Protein AF-A0A7R6WIM3-F1 (afdb_monomer_lite)

Secondary structure (DSSP, 8-state):
--------PPPEEEE-GGGHHHHHHHHHTT---SEEEE-TTSPPPPP-----PPP-

Structure (mmCIF, N/CA/C/O backbone):
data_AF-A0A7R6WIM3-F1
#
_entry.id   AF-A0A7R6WIM3-F1
#
loop_
_atom_site.group_PDB
_atom_site.id
_atom_site.type_symbol
_atom_site.label_atom_id
_atom_site.label_alt_id
_atom_site.label_comp_id
_atom_site.label_asym_id
_atom_site.label_entity_id
_atom_site.label_seq_id
_atom_site.pdbx_PDB_ins_code
_atom_site.Cartn_x
_atom_site.Cartn_y
_atom_site.Cartn_z
_atom_site.occ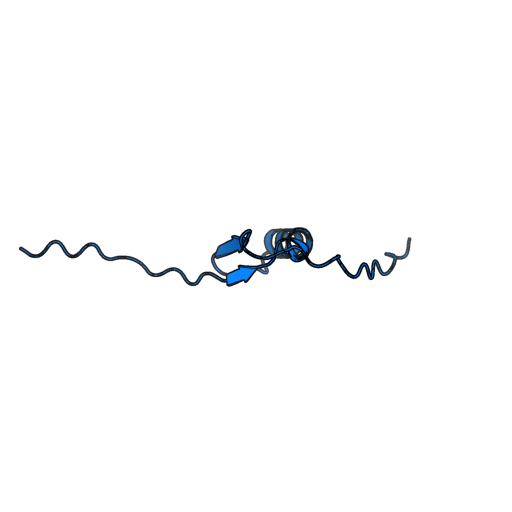upancy
_atom_site.B_iso_or_equiv
_atom_site.auth_seq_id
_atom_site.auth_comp_id
_atom_site.auth_asym_id
_atom_site.auth_atom_id
_atom_site.pdbx_PDB_model_num
ATOM 1 N N . MET A 1 1 ? -12.969 -2.305 38.418 1.00 46.94 1 MET A N 1
ATOM 2 C CA . MET A 1 1 ? -12.031 -1.586 37.530 1.00 46.94 1 MET A CA 1
ATOM 3 C C . MET A 1 1 ? -12.016 -2.284 36.170 1.00 46.94 1 MET A C 1
ATOM 5 O O . MET A 1 1 ? -11.496 -3.394 36.127 1.00 46.94 1 MET A O 1
ATOM 9 N N . PRO A 1 2 ? -12.605 -1.763 35.077 1.00 56.34 2 PRO A N 1
ATOM 10 C CA . PRO A 1 2 ? -12.421 -2.3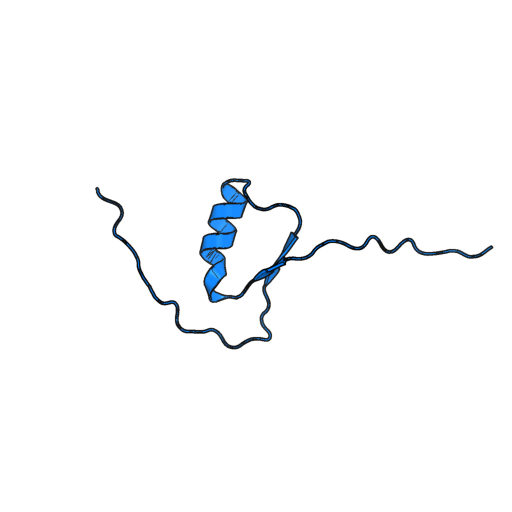82 33.771 1.00 56.34 2 PRO A CA 1
ATOM 11 C C . PRO A 1 2 ? -11.178 -1.776 33.108 1.00 56.34 2 PRO A C 1
ATOM 13 O O . PRO A 1 2 ? -11.175 -0.617 32.704 1.00 56.34 2 PRO A O 1
ATOM 16 N N . ASN A 1 3 ? -10.105 -2.561 33.008 1.00 59.03 3 ASN A N 1
ATOM 17 C CA . ASN A 1 3 ? -8.938 -2.224 32.193 1.00 59.03 3 ASN A CA 1
ATOM 18 C C . ASN A 1 3 ? -9.293 -2.425 30.712 1.00 59.03 3 ASN A C 1
ATOM 20 O O . ASN A 1 3 ? -9.050 -3.485 30.136 1.00 59.03 3 ASN A O 1
ATOM 24 N N . GLY A 1 4 ? -9.914 -1.416 30.101 1.00 57.00 4 GLY A N 1
ATOM 25 C CA . GLY A 1 4 ? -10.138 -1.367 28.659 1.00 57.00 4 GLY A CA 1
ATOM 26 C C . GLY A 1 4 ? -8.835 -1.035 27.939 1.00 57.00 4 GLY A C 1
ATOM 27 O O . GLY A 1 4 ? -8.407 0.116 27.923 1.00 57.00 4 GLY A O 1
ATOM 28 N N . ARG A 1 5 ? -8.187 -2.036 27.339 1.00 63.56 5 ARG A N 1
ATOM 29 C CA . ARG A 1 5 ? -7.059 -1.830 26.421 1.00 63.56 5 ARG A CA 1
ATOM 30 C C . ARG A 1 5 ? -7.573 -1.007 25.233 1.00 63.56 5 ARG A C 1
ATOM 32 O O . ARG A 1 5 ? -8.333 -1.523 24.419 1.00 63.56 5 ARG A O 1
ATOM 39 N N . LEU A 1 6 ? -7.209 0.274 25.154 1.00 63.09 6 LEU A N 1
ATOM 40 C CA . LEU A 1 6 ? -7.558 1.135 24.022 1.00 63.09 6 LEU A CA 1
ATOM 41 C C . LEU A 1 6 ? -6.803 0.638 22.780 1.00 63.09 6 LEU A C 1
ATOM 43 O O . LEU A 1 6 ? -5.649 0.993 22.548 1.00 63.09 6 LEU A O 1
ATOM 47 N N . CYS A 1 7 ? -7.428 -0.238 21.996 1.00 59.81 7 CYS A N 1
ATOM 48 C CA . CYS A 1 7 ? -6.905 -0.646 20.699 1.00 59.81 7 CYS A CA 1
ATOM 49 C C . CYS A 1 7 ? -7.044 0.534 19.732 1.00 59.81 7 CYS A C 1
ATOM 51 O O . CYS A 1 7 ? -8.134 0.814 19.236 1.00 59.81 7 CYS A O 1
ATOM 53 N N . VAL A 1 8 ? -5.941 1.232 19.469 1.00 69.94 8 VAL A N 1
ATOM 54 C CA . VAL A 1 8 ? -5.893 2.265 18.430 1.00 69.94 8 VAL A CA 1
ATOM 55 C C . VAL A 1 8 ? -6.033 1.571 17.073 1.00 69.94 8 VAL A C 1
ATOM 57 O O . VAL A 1 8 ? -5.181 0.766 16.693 1.00 69.94 8 VAL A O 1
ATOM 60 N N . LYS A 1 9 ? -7.127 1.845 16.353 1.00 69.94 9 LYS A N 1
ATOM 61 C CA . LYS A 1 9 ? -7.312 1.379 14.973 1.00 69.94 9 LYS A CA 1
ATOM 62 C C . LYS A 1 9 ? -6.455 2.251 14.058 1.00 69.94 9 LYS A C 1
ATOM 64 O O . LYS A 1 9 ? -6.672 3.454 13.989 1.00 69.94 9 LYS A O 1
ATOM 69 N N . ALA A 1 10 ? -5.480 1.647 13.386 1.00 72.25 10 ALA A N 1
ATOM 70 C CA . ALA A 1 10 ? -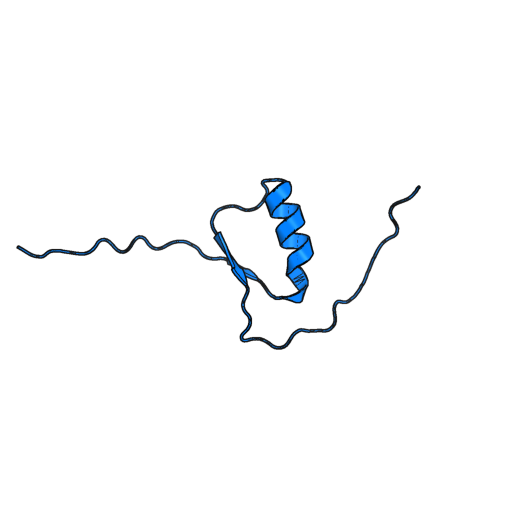4.748 2.307 12.312 1.00 72.25 10 ALA A CA 1
ATOM 71 C C . ALA A 1 10 ? -5.470 2.052 10.985 1.00 72.25 10 ALA A C 1
ATOM 73 O O . ALA A 1 10 ? -5.849 0.912 10.705 1.00 72.25 10 ALA A O 1
ATOM 74 N N . GLU A 1 11 ? -5.635 3.091 10.171 1.00 74.69 11 GLU A N 1
ATOM 75 C CA . GLU A 1 11 ? -6.020 2.918 8.773 1.00 74.69 11 GLU A CA 1
ATOM 76 C C . GLU A 1 11 ? -4.843 2.300 8.013 1.00 74.69 11 GLU A C 1
ATOM 78 O O . GLU A 1 11 ? -3.701 2.758 8.112 1.00 74.69 11 GLU A O 1
ATOM 83 N N . ILE A 1 12 ? -5.115 1.190 7.327 1.00 79.44 12 ILE A N 1
ATOM 84 C CA . ILE A 1 12 ? -4.115 0.415 6.599 1.00 79.44 12 ILE A CA 1
ATOM 85 C C . ILE A 1 12 ? -4.558 0.331 5.151 1.00 79.44 12 ILE A C 1
ATOM 87 O O . ILE A 1 12 ? -5.585 -0.278 4.839 1.00 79.44 12 ILE A O 1
ATOM 91 N N . THR A 1 13 ? -3.728 0.865 4.266 1.00 80.50 13 THR A N 1
ATOM 92 C CA . THR A 1 13 ? -3.891 0.674 2.829 1.00 80.50 13 THR A CA 1
ATOM 93 C C . THR A 1 13 ? -3.153 -0.597 2.429 1.00 80.50 13 THR A C 1
ATOM 95 O O . THR A 1 13 ? -1.939 -0.717 2.620 1.00 80.50 13 THR A O 1
ATOM 98 N N . LYS A 1 14 ? -3.895 -1.577 1.905 1.00 82.69 14 LYS A N 1
ATOM 99 C CA . LYS A 1 14 ? -3.314 -2.805 1.355 1.00 82.69 14 LYS A CA 1
ATOM 100 C C . LYS A 1 14 ? -2.878 -2.561 -0.080 1.00 82.69 14 LYS A C 1
ATOM 102 O O . LYS A 1 14 ? -3.686 -2.118 -0.892 1.00 82.69 14 LYS A O 1
ATOM 107 N N . ALA A 1 15 ? -1.643 -2.917 -0.394 1.00 80.31 15 ALA A N 1
ATOM 108 C CA . ALA A 1 15 ? -1.118 -2.853 -1.747 1.00 80.31 15 ALA A CA 1
ATOM 109 C C . ALA A 1 15 ? -0.610 -4.218 -2.211 1.00 80.31 15 ALA A C 1
ATOM 111 O O . ALA A 1 15 ? -0.291 -5.091 -1.399 1.00 80.31 15 ALA A O 1
ATOM 112 N N . ARG A 1 16 ? -0.576 -4.411 -3.529 1.00 81.94 16 ARG A N 1
ATOM 113 C CA . ARG A 1 16 ? -0.114 -5.657 -4.144 1.00 81.94 16 ARG A CA 1
ATOM 114 C C . ARG A 1 16 ? 1.406 -5.655 -4.282 1.00 81.94 16 ARG A C 1
ATOM 116 O O . ARG A 1 16 ? 2.028 -4.593 -4.275 1.00 81.94 16 ARG A O 1
ATOM 123 N N . LEU A 1 17 ? 1.992 -6.842 -4.439 1.00 83.31 17 LEU A N 1
ATOM 124 C CA . LEU A 1 17 ? 3.441 -6.994 -4.585 1.00 83.31 17 LEU A CA 1
ATOM 125 C C . LEU A 1 17 ? 3.980 -6.293 -5.837 1.00 83.31 17 LEU A C 1
ATOM 127 O O . LEU A 1 17 ? 5.038 -5.674 -5.768 1.00 83.31 17 LEU A O 1
ATOM 131 N N . GLU A 1 18 ? 3.244 -6.319 -6.949 1.00 81.88 18 GLU A N 1
ATOM 132 C CA . GLU A 1 18 ? 3.653 -5.652 -8.193 1.00 81.88 18 GLU A CA 1
ATOM 133 C C . GLU A 1 18 ? 3.809 -4.127 -8.057 1.00 81.88 18 GLU A C 1
ATOM 135 O O . GLU A 1 18 ? 4.605 -3.517 -8.769 1.00 81.88 18 GLU A O 1
ATOM 140 N N . ASP A 1 19 ? 3.111 -3.509 -7.105 1.00 83.75 19 ASP A N 1
ATOM 141 C CA . ASP A 1 19 ? 3.098 -2.056 -6.928 1.00 83.75 19 ASP A CA 1
ATOM 142 C C . ASP A 1 19 ? 4.238 -1.566 -6.000 1.00 83.75 19 ASP A C 1
ATOM 144 O O . ASP A 1 19 ? 4.369 -0.365 -5.743 1.00 83.75 19 ASP A O 1
ATOM 148 N N . ILE A 1 20 ? 5.093 -2.470 -5.497 1.00 85.00 20 ILE A N 1
ATOM 149 C CA . ILE A 1 20 ? 6.067 -2.193 -4.428 1.00 85.00 20 ILE A CA 1
ATOM 150 C C . ILE A 1 20 ? 7.051 -1.065 -4.763 1.00 85.00 20 ILE A C 1
ATOM 152 O O . ILE A 1 20 ? 7.323 -0.204 -3.925 1.00 85.00 20 ILE A O 1
ATOM 156 N N . ASN A 1 21 ? 7.542 -1.013 -6.000 1.00 86.31 21 ASN A N 1
ATOM 157 C CA . ASN A 1 21 ? 8.505 0.006 -6.418 1.00 86.31 21 ASN A CA 1
ATOM 158 C C . ASN A 1 21 ? 7.868 1.401 -6.447 1.00 86.31 21 ASN A C 1
ATOM 160 O O . ASN A 1 21 ? 8.468 2.371 -5.982 1.00 86.31 21 ASN A O 1
ATOM 164 N N . THR A 1 22 ? 6.623 1.496 -6.920 1.00 87.88 22 THR A N 1
ATOM 165 C CA . THR A 1 22 ? 5.839 2.739 -6.909 1.00 87.88 22 THR A CA 1
ATOM 166 C C . THR A 1 22 ? 5.572 3.204 -5.480 1.00 87.88 22 THR A C 1
ATOM 168 O O . THR A 1 22 ? 5.687 4.392 -5.178 1.00 87.88 22 THR A O 1
ATOM 171 N N . ILE A 1 23 ? 5.275 2.273 -4.569 1.00 86.25 23 ILE A N 1
ATOM 172 C CA . ILE A 1 23 ? 5.070 2.578 -3.148 1.00 86.25 23 ILE A CA 1
ATOM 173 C C . ILE A 1 23 ? 6.356 3.110 -2.523 1.00 86.25 23 ILE A C 1
ATOM 175 O O . ILE A 1 23 ? 6.308 4.128 -1.838 1.00 86.25 23 ILE A O 1
ATOM 179 N N . PHE A 1 24 ? 7.511 2.496 -2.793 1.00 86.44 24 PHE A N 1
ATOM 180 C CA . PHE A 1 24 ? 8.794 2.999 -2.298 1.00 86.44 24 PHE A CA 1
ATOM 181 C C . PHE A 1 24 ? 9.137 4.386 -2.850 1.00 86.44 24 PHE A C 1
ATOM 183 O O . PHE A 1 24 ? 9.601 5.243 -2.094 1.00 86.44 24 PHE A O 1
ATOM 190 N N . ALA A 1 25 ? 8.860 4.648 -4.129 1.00 86.94 25 ALA A N 1
ATOM 191 C CA . ALA A 1 25 ? 9.032 5.976 -4.714 1.00 86.94 25 ALA A CA 1
ATOM 192 C C . ALA A 1 25 ? 8.135 7.021 -4.025 1.00 86.94 25 ALA A C 1
ATOM 194 O O . ALA A 1 25 ? 8.604 8.101 -3.665 1.00 86.94 25 ALA A O 1
ATOM 195 N N . ASN A 1 26 ? 6.869 6.680 -3.769 1.00 85.56 26 ASN A N 1
ATOM 196 C CA . ASN A 1 26 ? 5.923 7.554 -3.075 1.00 85.56 26 ASN A CA 1
ATOM 197 C C . ASN A 1 26 ? 6.286 7.765 -1.599 1.00 85.56 26 ASN A C 1
ATOM 199 O O . ASN A 1 26 ? 6.149 8.882 -1.106 1.00 85.56 26 ASN A O 1
ATOM 203 N N . LEU A 1 27 ? 6.794 6.737 -0.910 1.00 86.62 27 LEU A N 1
ATOM 204 C CA . LEU A 1 27 ? 7.316 6.846 0.456 1.00 86.62 27 LEU A CA 1
ATOM 205 C C . LEU A 1 27 ? 8.484 7.831 0.511 1.00 86.62 27 LEU A C 1
ATOM 207 O O . LEU A 1 27 ? 8.478 8.749 1.326 1.00 86.62 27 LEU A O 1
ATOM 211 N N . LYS A 1 28 ? 9.455 7.691 -0.400 1.00 85.88 28 LYS A N 1
ATOM 212 C CA . LYS A 1 28 ? 10.602 8.605 -0.494 1.00 85.88 28 LYS A CA 1
ATOM 213 C C . LYS A 1 28 ? 10.173 10.038 -0.822 1.00 85.88 28 LYS A C 1
ATOM 215 O O . LYS A 1 28 ? 10.781 10.982 -0.332 1.00 85.88 28 LYS A O 1
ATOM 220 N N . ALA A 1 29 ? 9.129 10.196 -1.631 1.00 89.12 29 ALA A N 1
ATOM 221 C CA . ALA A 1 29 ? 8.558 11.491 -1.986 1.00 89.12 29 ALA A CA 1
ATOM 222 C C . ALA A 1 29 ? 7.639 12.090 -0.901 1.00 89.12 29 ALA A C 1
ATOM 224 O O . ALA A 1 29 ? 7.103 13.174 -1.116 1.00 89.12 29 ALA A O 1
ATOM 225 N N . GLY A 1 30 ? 7.414 11.398 0.225 1.00 87.19 30 GLY A N 1
ATOM 226 C CA . GLY A 1 30 ? 6.523 11.858 1.296 1.00 87.19 30 GLY A CA 1
ATOM 227 C C . GLY A 1 30 ? 5.032 11.844 0.933 1.00 87.19 30 GLY A C 1
ATOM 228 O O . GLY A 1 30 ? 4.248 12.542 1.561 1.00 87.19 30 GLY A O 1
ATOM 229 N N . LYS A 1 31 ? 4.629 11.072 -0.083 1.00 85.31 31 LYS A N 1
ATOM 230 C CA . LYS A 1 31 ? 3.249 11.005 -0.607 1.00 85.31 31 LYS A CA 1
ATOM 231 C C . LYS A 1 31 ? 2.391 9.905 0.021 1.00 85.31 31 LYS A C 1
ATOM 233 O O . LYS A 1 31 ? 1.266 9.684 -0.414 1.00 85.31 31 LYS A O 1
ATOM 238 N N . VAL A 1 32 ? 2.934 9.156 0.977 1.00 79.94 32 VAL A N 1
ATOM 239 C CA . VAL A 1 32 ? 2.204 8.090 1.668 1.00 79.94 32 VAL A CA 1
ATOM 240 C C . VAL A 1 32 ? 1.798 8.591 3.044 1.00 79.94 32 VAL A C 1
ATOM 242 O O . VAL A 1 32 ? 2.649 8.847 3.891 1.00 79.94 32 VAL A O 1
ATOM 245 N N . GLU A 1 33 ? 0.491 8.695 3.260 1.00 76.31 33 GLU A N 1
ATOM 246 C CA . GLU A 1 33 ? -0.096 8.982 4.564 1.00 76.31 33 GLU A CA 1
ATOM 247 C C . GLU A 1 33 ? -0.368 7.668 5.311 1.00 76.31 33 GLU A C 1
ATOM 249 O O . GLU A 1 33 ? -0.899 6.707 4.751 1.00 76.31 33 GLU A O 1
ATOM 254 N N . GLY A 1 34 ? 0.012 7.599 6.588 1.00 81.81 34 GLY A N 1
ATOM 255 C CA . GLY A 1 34 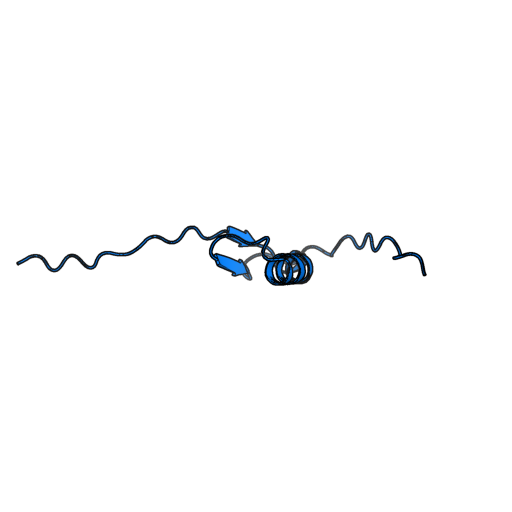? -0.246 6.424 7.422 1.00 81.81 34 GLY A CA 1
ATOM 256 C C . GLY A 1 34 ? 0.672 5.231 7.127 1.00 81.81 34 GLY A C 1
ATOM 257 O O . GLY A 1 34 ? 1.896 5.367 7.093 1.00 81.81 34 GLY A O 1
ATOM 258 N N . ARG A 1 35 ? 0.099 4.022 7.022 1.00 79.25 35 ARG A N 1
ATOM 259 C CA . ARG A 1 35 ? 0.848 2.757 6.894 1.00 79.25 35 ARG A CA 1
ATOM 260 C C . ARG A 1 35 ? 0.401 1.964 5.666 1.00 79.25 35 ARG A C 1
ATOM 262 O O . ARG A 1 35 ? -0.786 1.697 5.487 1.00 79.25 35 ARG A O 1
ATOM 269 N N . MET A 1 36 ? 1.375 1.520 4.875 1.00 82.94 36 MET A N 1
ATOM 270 C CA . MET A 1 36 ? 1.178 0.580 3.768 1.00 82.94 36 MET A CA 1
ATOM 271 C C . MET A 1 36 ? 1.449 -0.847 4.247 1.00 82.94 36 MET A C 1
ATOM 273 O O . MET A 1 36 ? 2.453 -1.095 4.915 1.00 82.94 36 MET A O 1
ATOM 277 N N . VAL A 1 37 ? 0.577 -1.791 3.889 1.00 85.56 37 VAL A N 1
ATOM 278 C CA . VAL A 1 37 ? 0.798 -3.227 4.115 1.00 85.56 37 VAL A CA 1
ATOM 279 C C . VAL A 1 37 ? 0.778 -3.956 2.784 1.00 85.56 37 VAL A C 1
ATOM 281 O O . VAL A 1 37 ? -0.149 -3.806 1.988 1.00 85.56 37 VAL A O 1
ATOM 284 N N . LEU A 1 38 ? 1.805 -4.769 2.567 1.00 84.44 38 LEU A N 1
ATOM 285 C CA . LEU A 1 38 ? 1.930 -5.609 1.390 1.00 84.44 38 LEU A CA 1
ATOM 286 C C . LEU A 1 38 ? 1.116 -6.888 1.576 1.00 84.44 38 LEU A C 1
ATOM 288 O O . LEU A 1 38 ? 1.349 -7.649 2.516 1.00 84.44 38 LEU A O 1
ATOM 292 N N . ASP A 1 39 ? 0.149 -7.114 0.695 1.00 81.62 39 ASP A N 1
ATOM 293 C CA . ASP A 1 39 ? -0.692 -8.305 0.736 1.00 81.62 39 ASP A CA 1
ATOM 294 C C . ASP A 1 39 ? -0.064 -9.431 -0.096 1.00 81.62 39 ASP A C 1
ATOM 296 O O . ASP A 1 39 ? -0.182 -9.460 -1.319 1.00 81.62 39 ASP A O 1
ATOM 300 N N . LEU A 1 40 ? 0.605 -10.363 0.588 1.00 80.62 40 LEU A N 1
ATOM 301 C CA . LEU A 1 40 ? 1.250 -11.532 -0.023 1.00 80.62 40 LEU A CA 1
ATOM 302 C C . LEU A 1 40 ? 0.292 -12.715 -0.235 1.00 80.62 40 LEU A C 1
ATOM 304 O O . LEU A 1 40 ? 0.704 -13.754 -0.740 1.00 80.62 40 LEU A O 1
ATOM 308 N N . SER A 1 41 ? -0.978 -12.590 0.166 1.00 81.00 41 SER A N 1
ATOM 309 C CA . SER A 1 41 ? -1.965 -13.668 0.008 1.00 81.00 41 SER A CA 1
ATOM 310 C C . SER A 1 41 ? -2.532 -13.765 -1.410 1.00 81.00 41 SER A C 1
ATOM 312 O O . SER A 1 41 ? -3.208 -14.738 -1.744 1.00 81.00 41 SER A O 1
ATOM 314 N N . LYS A 1 42 ? -2.273 -12.756 -2.250 1.00 76.75 42 LYS A N 1
ATOM 315 C CA . LYS A 1 42 ? -2.784 -12.678 -3.618 1.00 76.75 42 LYS A CA 1
ATOM 316 C C . LYS A 1 42 ? -1.702 -13.069 -4.626 1.00 76.75 42 LYS A C 1
ATOM 318 O O . LYS A 1 42 ? -0.548 -12.684 -4.448 1.00 76.75 42 LYS A O 1
ATOM 323 N N . PRO A 1 43 ? -2.065 -13.796 -5.697 1.00 72.50 43 PRO A N 1
ATOM 324 C CA . PRO A 1 43 ? -1.131 -14.105 -6.768 1.00 72.50 43 PRO A CA 1
ATOM 325 C C . PRO A 1 43 ? -0.666 -12.816 -7.448 1.00 72.50 43 PRO A C 1
ATOM 327 O O . PRO A 1 43 ? -1.467 -11.916 -7.716 1.00 72.50 43 PRO A O 1
ATOM 330 N N . VAL A 1 44 ? 0.633 -12.754 -7.730 1.00 69.44 44 VAL A N 1
ATOM 331 C CA . VAL A 1 44 ? 1.263 -11.658 -8.468 1.00 69.44 44 VAL A CA 1
ATOM 332 C C . VAL A 1 44 ? 0.723 -11.685 -9.893 1.00 69.44 44 VAL A C 1
ATOM 334 O O . VAL A 1 44 ? 0.834 -12.704 -10.576 1.00 69.44 44 VAL A O 1
ATOM 337 N N . ARG A 1 45 ? 0.113 -10.590 -10.350 1.00 66.44 45 ARG A N 1
ATOM 338 C CA . ARG A 1 45 ? -0.154 -10.417 -11.783 1.00 66.44 45 ARG A CA 1
ATOM 339 C C . ARG A 1 45 ? 1.140 -9.974 -12.453 1.00 66.44 45 ARG A C 1
ATOM 341 O O . ARG A 1 45 ? 1.891 -9.205 -11.855 1.00 66.44 45 ARG A O 1
ATOM 348 N N . GLU A 1 46 ? 1.399 -10.446 -13.672 1.00 60.78 46 GLU A N 1
ATOM 349 C CA . GLU A 1 46 ? 2.557 -9.970 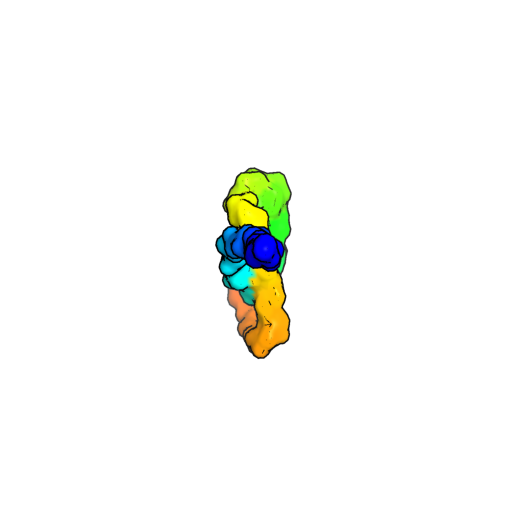-14.432 1.00 60.78 46 GLU A CA 1
ATOM 350 C C . GLU A 1 46 ? 2.521 -8.436 -14.502 1.00 60.78 46 GLU A C 1
ATOM 352 O O . GLU A 1 46 ? 1.482 -7.860 -14.852 1.00 60.78 46 GLU A O 1
ATOM 357 N N . PRO A 1 47 ? 3.614 -7.754 -14.120 1.00 59.38 47 PRO A N 1
ATOM 358 C CA . PRO A 1 47 ? 3.679 -6.313 -14.239 1.00 59.38 47 PRO A CA 1
ATOM 359 C C . PRO A 1 47 ? 3.566 -5.956 -15.722 1.00 59.38 47 PRO A C 1
ATOM 361 O O . PRO A 1 47 ? 4.416 -6.329 -16.529 1.00 59.38 47 PRO A O 1
ATOM 364 N N . VAL A 1 48 ? 2.507 -5.226 -16.086 1.00 56.91 48 VAL A N 1
ATOM 365 C CA . VAL A 1 48 ? 2.386 -4.598 -17.405 1.00 56.91 48 VAL A CA 1
ATOM 366 C C . VAL A 1 48 ? 3.431 -3.487 -17.438 1.00 56.91 48 VAL A C 1
ATOM 368 O O . VAL A 1 48 ? 3.195 -2.371 -16.978 1.00 56.91 48 VAL A O 1
ATOM 371 N N . ALA A 1 49 ? 4.642 -3.832 -17.866 1.00 54.84 49 ALA A N 1
ATOM 372 C CA . ALA A 1 49 ? 5.750 -2.905 -17.960 1.00 54.84 49 ALA A CA 1
ATOM 373 C C . ALA A 1 49 ? 5.460 -1.888 -19.069 1.00 54.84 49 ALA A C 1
ATOM 375 O O . ALA A 1 49 ? 5.763 -2.127 -20.232 1.00 54.84 49 ALA A O 1
ATOM 376 N N . GLU A 1 50 ? 4.914 -0.729 -18.716 1.00 50.94 50 GLU A N 1
ATOM 377 C CA . GLU A 1 50 ? 5.094 0.470 -19.530 1.00 50.94 50 GLU A CA 1
ATOM 378 C C . GLU A 1 50 ? 6.204 1.309 -18.889 1.00 50.94 50 GLU A C 1
ATOM 380 O O . GLU A 1 50 ? 5.983 2.338 -18.254 1.00 50.94 50 GLU A O 1
ATOM 385 N N . CYS A 1 51 ? 7.442 0.830 -19.028 1.00 43.03 51 CYS A N 1
ATOM 386 C CA . CYS A 1 51 ? 8.620 1.666 -18.838 1.00 43.03 51 CYS A CA 1
ATOM 387 C C . CYS A 1 51 ? 8.645 2.692 -19.978 1.00 43.03 51 CYS A C 1
ATOM 389 O O . CYS A 1 51 ? 9.303 2.475 -20.996 1.00 43.03 51 CYS A O 1
ATOM 391 N N . LYS A 1 52 ? 7.920 3.809 -19.847 1.00 54.88 52 LYS A N 1
ATOM 392 C CA . LYS A 1 52 ? 8.185 4.959 -20.715 1.00 54.88 52 LYS A CA 1
ATOM 393 C C . LYS A 1 52 ? 9.588 5.457 -20.392 1.00 54.88 52 LYS A C 1
ATOM 395 O O . LYS A 1 52 ? 9.862 5.863 -19.265 1.00 54.88 52 LYS A O 1
ATOM 400 N N . ALA A 1 53 ? 10.470 5.335 -21.381 1.00 45.06 53 ALA A N 1
ATOM 401 C CA . ALA A 1 53 ? 11.855 5.766 -21.324 1.00 45.06 53 ALA A CA 1
ATOM 402 C C . ALA A 1 53 ? 11.959 7.180 -20.734 1.00 45.06 53 ALA A C 1
ATOM 404 O O . ALA A 1 53 ? 11.270 8.098 -21.181 1.00 45.06 53 ALA A O 1
ATOM 405 N N . VAL A 1 54 ? 12.820 7.342 -19.730 1.00 55.41 54 VAL A N 1
ATOM 406 C CA . VAL A 1 54 ? 13.250 8.663 -19.266 1.00 55.41 54 VAL A CA 1
ATOM 407 C C . VAL A 1 54 ? 14.154 9.228 -20.369 1.00 55.41 54 VAL A C 1
ATOM 409 O O . VAL A 1 54 ? 15.138 8.564 -20.704 1.00 55.41 54 VAL A O 1
ATOM 412 N N . PRO A 1 55 ? 13.825 10.373 -20.996 1.00 57.44 55 PRO A N 1
ATOM 413 C CA . PRO A 1 55 ? 14.707 10.979 -21.988 1.00 57.44 55 PRO A CA 1
ATOM 414 C C . PRO A 1 55 ? 16.036 11.391 -21.336 1.00 57.44 55 PRO A C 1
ATOM 416 O O . PRO A 1 55 ? 16.047 11.820 -20.181 1.00 57.44 55 PRO A O 1
ATOM 419 N N . ALA A 1 56 ? 17.122 11.176 -22.087 1.00 56.69 56 ALA A N 1
ATOM 420 C CA . ALA A 1 56 ? 18.519 11.374 -21.690 1.00 56.69 56 ALA A CA 1
ATOM 421 C C . ALA A 1 56 ? 18.894 12.842 -21.441 1.00 56.69 56 ALA A C 1
ATOM 423 O O . ALA A 1 56 ? 18.274 13.727 -22.076 1.00 56.69 56 ALA A O 1
#

pLDDT: mean 72.84, std 13.16, range [43.03, 89.12]

Sequence (56 aa):
MPNGRLCVKAEITKARLEDINTIFANLKAGKVEGRMVLDLSKPVREPVAECKAVPA

Foldseek 3Di:
DDPPPPDDDFDEDEDEPLCVVVVVVCVVVVNDDTYYDYDPVDDDDPNPDPPPDDDD

Radius of gyration: 17.31 Å; chains: 1; bounding box: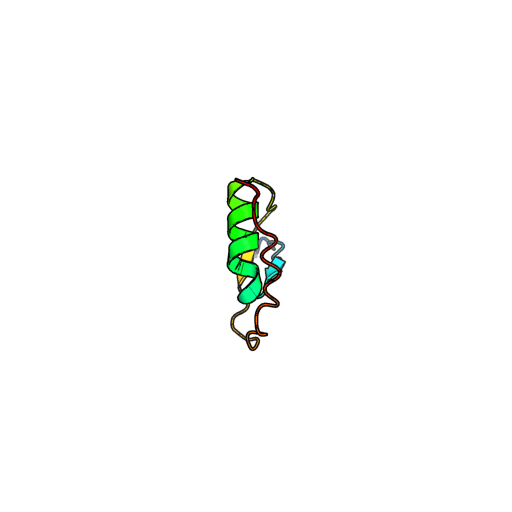 31×26×60 Å